Protein AF-A0A417YQ40-F1 (afdb_monomer_lite)

Foldseek 3Di:
DDWFWKWKWFADPNDIDIDIDTPVCVLVVCVVGLQTQWIFIDGPNDTAWIHGRNRTDDHDDPVVVVVSVVVVVPPAAAWFKKWFWFDDPHIDIDIDTDRDQVRVQVVCVVPDPTHTPDIDTDD

Radius of gyration: 19.77 Å; chains: 1; bounding box: 37×24×61 Å

Secondary structure (DSSP, 8-state):
-PPPEEEEEEEETTEEEEEEEEGGGHHHHHHHHTTSSEEEEEETTEEEEEEETTEEEEE--HHHHHHHHHHHTTS-SPPEEEEEEEESSSEEEEEEEESSHHHHHHHHHHH-SSPEEEEEE--

Organism: NCBI:txid1578198

Structure (mmCIF, N/CA/C/O backbone):
data_AF-A0A417YQ40-F1
#
_entry.id   AF-A0A417YQ40-F1
#
loop_
_atom_site.group_PDB
_atom_site.id
_atom_site.type_symbol
_atom_site.label_atom_id
_atom_site.label_alt_id
_atom_site.label_comp_id
_atom_site.label_asym_id
_atom_site.label_entity_id
_atom_site.label_seq_id
_atom_site.pdbx_PDB_ins_code
_atom_site.Cartn_x
_atom_site.Cartn_y
_atom_site.Cartn_z
_atom_site.occupancy
_atom_site.B_iso_or_equiv
_atom_site.auth_seq_id
_atom_site.auth_comp_id
_atom_site.auth_asym_id
_atom_site.auth_atom_id
_atom_site.pdbx_PDB_model_num
ATOM 1 N N . MET A 1 1 ? 25.827 8.743 -12.225 1.00 48.97 1 MET A N 1
ATOM 2 C CA . MET A 1 1 ? 24.833 8.045 -13.072 1.00 48.97 1 MET A CA 1
ATOM 3 C C . MET A 1 1 ? 23.638 8.962 -13.280 1.00 48.97 1 MET A C 1
ATOM 5 O O . MET A 1 1 ? 23.266 9.644 -12.333 1.00 48.97 1 MET A O 1
ATOM 9 N N . ARG A 1 2 ? 23.085 9.043 -14.497 1.00 59.97 2 ARG A N 1
ATOM 10 C CA . ARG A 1 2 ? 21.818 9.757 -14.738 1.00 59.97 2 ARG A CA 1
ATOM 11 C C . ARG A 1 2 ? 20.682 8.863 -14.237 1.00 59.97 2 ARG A C 1
ATOM 13 O O . ARG A 1 2 ? 20.658 7.696 -14.601 1.00 59.97 2 ARG A O 1
ATOM 20 N N . LYS A 1 3 ? 19.811 9.391 -13.374 1.00 72.06 3 LYS A N 1
ATOM 21 C CA . LYS A 1 3 ? 18.627 8.671 -12.887 1.00 72.06 3 LYS A CA 1
ATOM 22 C C . LYS A 1 3 ? 17.510 8.794 -13.919 1.00 72.06 3 LYS A C 1
ATOM 24 O O . LYS A 1 3 ? 17.300 9.894 -14.435 1.00 72.06 3 LYS A O 1
ATOM 29 N N . ASN A 1 4 ? 16.811 7.697 -14.201 1.00 81.69 4 ASN A N 1
ATOM 30 C CA . ASN A 1 4 ? 15.630 7.731 -15.058 1.00 81.69 4 ASN A CA 1
ATOM 31 C C . ASN A 1 4 ? 14.499 8.489 -14.348 1.00 81.69 4 ASN A C 1
ATOM 33 O O . ASN A 1 4 ? 14.368 8.429 -13.120 1.00 81.69 4 ASN A O 1
ATOM 37 N N . ILE A 1 5 ? 13.707 9.230 -15.122 1.00 85.75 5 ILE A N 1
ATOM 38 C CA . ILE A 1 5 ? 12.551 9.988 -14.633 1.00 85.75 5 ILE A CA 1
ATOM 39 C C . ILE A 1 5 ? 11.325 9.480 -15.374 1.00 85.75 5 ILE A C 1
ATOM 41 O O . ILE A 1 5 ? 11.242 9.586 -16.596 1.00 85.75 5 ILE A O 1
ATOM 45 N N . TYR A 1 6 ? 10.366 8.969 -14.619 1.00 88.00 6 TYR A N 1
ATOM 46 C CA . TYR A 1 6 ? 9.090 8.481 -15.109 1.00 88.00 6 TYR A CA 1
ATOM 47 C C . TYR A 1 6 ? 8.024 9.560 -14.965 1.00 88.00 6 TYR A C 1
ATOM 49 O O . TYR A 1 6 ? 8.025 10.334 -14.009 1.00 88.00 6 TYR A O 1
ATOM 57 N N . ARG A 1 7 ? 7.091 9.602 -15.910 1.00 91.38 7 ARG A N 1
ATOM 58 C CA . ARG A 1 7 ? 5.869 10.397 -15.816 1.00 91.38 7 ARG A CA 1
ATOM 59 C C . ARG A 1 7 ? 4.731 9.485 -15.384 1.00 91.38 7 ARG A C 1
ATOM 61 O O . ARG A 1 7 ? 4.470 8.488 -16.049 1.00 91.38 7 ARG A O 1
ATOM 68 N N . ILE A 1 8 ? 4.071 9.827 -14.290 1.00 91.25 8 ILE A N 1
ATOM 69 C CA . ILE A 1 8 ? 2.971 9.071 -13.708 1.00 91.25 8 ILE A CA 1
ATOM 70 C C . ILE A 1 8 ? 1.681 9.847 -13.917 1.00 91.25 8 ILE A C 1
ATOM 72 O O . ILE A 1 8 ? 1.558 10.978 -13.447 1.00 91.25 8 ILE A O 1
ATOM 76 N N . LEU A 1 9 ? 0.726 9.228 -14.602 1.00 91.62 9 LEU A N 1
ATOM 77 C CA . LEU A 1 9 ? -0.614 9.768 -14.798 1.00 91.62 9 LEU A CA 1
ATOM 78 C C . LEU A 1 9 ? -1.587 8.925 -13.989 1.00 91.62 9 LEU A C 1
ATOM 80 O O . LEU A 1 9 ? -1.645 7.714 -14.182 1.00 91.62 9 LEU A O 1
ATOM 84 N N . PHE A 1 10 ? -2.349 9.540 -13.096 1.00 90.69 10 PHE A N 1
ATOM 85 C CA . PHE A 1 10 ? -3.334 8.808 -12.306 1.00 90.69 10 PHE A CA 1
ATOM 86 C C . PHE A 1 10 ? -4.548 9.661 -11.970 1.00 90.69 10 PHE A C 1
ATOM 88 O O . PHE A 1 10 ? -4.504 10.889 -12.054 1.00 90.69 10 PHE A O 1
ATOM 95 N N . LYS A 1 11 ? -5.652 9.008 -11.600 1.00 86.00 11 LYS A N 1
ATOM 96 C CA . LYS A 1 11 ? -6.881 9.691 -11.187 1.00 86.00 11 LYS A CA 1
ATOM 97 C C . LYS A 1 11 ? -7.148 9.499 -9.700 1.00 86.00 11 LYS A C 1
ATOM 99 O O . LYS A 1 11 ? -7.421 8.388 -9.255 1.00 86.00 11 LYS A O 1
ATOM 104 N N . GLU A 1 12 ? -7.162 10.601 -8.962 1.00 82.25 12 GLU A N 1
ATOM 105 C CA . GLU A 1 12 ? -7.425 10.638 -7.523 1.00 82.25 12 GLU A CA 1
ATOM 106 C C . GLU A 1 12 ? -8.593 11.589 -7.246 1.00 82.25 12 GLU A C 1
ATOM 108 O O . GLU A 1 12 ? -8.617 12.717 -7.738 1.00 82.25 12 GLU A O 1
ATOM 113 N N . ASN A 1 13 ? -9.600 11.135 -6.493 1.00 82.06 13 ASN A N 1
ATOM 114 C CA . ASN A 1 13 ? -10.785 11.937 -6.146 1.00 82.06 13 ASN A CA 1
ATOM 115 C C . ASN A 1 13 ? -11.478 12.590 -7.359 1.00 82.06 13 ASN A C 1
ATOM 117 O O . ASN A 1 13 ? -11.989 13.705 -7.291 1.00 82.06 13 ASN A O 1
ATOM 121 N N . GLY A 1 14 ? -11.476 11.895 -8.501 1.00 81.62 14 GLY A N 1
ATOM 122 C CA . GLY A 1 14 ? -12.081 12.385 -9.738 1.00 81.62 14 GLY A CA 1
ATOM 123 C C . GLY A 1 14 ? -11.218 13.367 -10.540 1.00 81.62 14 GLY A C 1
ATOM 124 O O . GLY A 1 14 ? -11.616 13.710 -11.653 1.00 81.62 14 GLY A O 1
ATOM 125 N N . GLN A 1 15 ? -10.047 13.762 -10.040 1.00 85.19 15 GLN A N 1
ATOM 126 C CA . GLN A 1 15 ? -9.110 14.655 -10.721 1.00 85.19 15 GLN A CA 1
ATOM 127 C C . GLN A 1 15 ? -7.946 13.881 -11.334 1.00 85.19 15 GLN A C 1
ATOM 129 O O . GLN A 1 15 ? -7.418 12.950 -10.729 1.00 85.19 15 GLN A O 1
ATOM 134 N N . GLU A 1 16 ? -7.545 14.281 -12.537 1.00 90.12 16 GLU A N 1
ATOM 135 C CA . GLU A 1 16 ? -6.330 13.771 -13.168 1.00 90.12 16 GLU A CA 1
ATOM 136 C C . GLU A 1 16 ? -5.103 14.451 -12.558 1.00 90.12 16 GLU A C 1
ATOM 138 O O . GLU A 1 16 ? -5.063 15.669 -12.367 1.00 90.12 16 GLU A O 1
ATOM 143 N N . ARG A 1 17 ? -4.105 13.638 -12.228 1.00 91.19 17 ARG A N 1
ATOM 144 C CA . ARG A 1 17 ? -2.818 14.035 -11.671 1.00 91.19 17 ARG A CA 1
ATOM 145 C C . ARG A 1 17 ? -1.714 13.591 -12.617 1.00 91.19 17 ARG A C 1
ATOM 147 O O . ARG A 1 17 ? -1.777 12.505 -13.189 1.00 91.19 17 ARG A O 1
ATOM 154 N N . ASP A 1 18 ? -0.706 14.441 -12.745 1.00 92.19 18 ASP A N 1
ATOM 155 C CA . ASP A 1 18 ? 0.456 14.230 -13.600 1.00 92.19 18 ASP A CA 1
ATOM 156 C C . ASP A 1 18 ? 1.713 14.580 -12.808 1.00 92.19 18 ASP A C 1
ATOM 158 O O . ASP A 1 18 ? 1.914 15.739 -12.442 1.00 92.19 18 ASP A O 1
ATOM 162 N N . ASN A 1 19 ? 2.522 13.569 -12.499 1.00 90.00 19 ASN A N 1
ATOM 163 C CA . ASN A 1 19 ? 3.710 13.705 -11.666 1.00 90.00 19 ASN A CA 1
ATOM 164 C C . ASN A 1 19 ? 4.950 13.165 -12.376 1.00 90.00 19 ASN A C 1
ATOM 166 O O . ASN A 1 19 ? 4.904 12.137 -13.044 1.00 90.00 19 ASN A O 1
ATOM 170 N N . LEU A 1 20 ? 6.089 13.822 -12.166 1.00 90.06 20 LEU A N 1
ATOM 171 C CA . LEU A 1 20 ? 7.397 13.320 -12.582 1.00 90.06 20 LEU A CA 1
ATOM 172 C C . LEU A 1 20 ? 8.105 12.715 -11.371 1.00 90.06 20 LEU A C 1
ATOM 174 O O . LEU A 1 20 ? 8.349 13.407 -10.385 1.00 90.06 20 LEU A O 1
ATOM 178 N N . ILE A 1 21 ? 8.429 11.429 -11.451 1.00 87.00 21 ILE A N 1
ATOM 179 C CA . ILE A 1 21 ? 8.977 10.634 -10.354 1.00 87.00 21 ILE A CA 1
ATOM 180 C C . ILE A 1 21 ? 10.295 10.011 -10.811 1.00 87.00 21 ILE A C 1
ATOM 182 O O . ILE A 1 21 ? 10.376 9.403 -11.875 1.00 87.00 21 ILE A O 1
ATOM 186 N N . SER A 1 22 ? 11.355 10.159 -10.020 1.00 84.69 22 SER A N 1
ATOM 187 C CA . SER A 1 22 ? 12.617 9.456 -10.278 1.00 84.69 22 SER A CA 1
ATOM 188 C C . SER A 1 22 ? 12.468 7.952 -10.052 1.00 84.69 22 SER A C 1
ATOM 190 O O . SER A 1 22 ? 11.693 7.549 -9.188 1.00 84.69 22 SER A O 1
ATOM 192 N N . GLN A 1 23 ? 13.273 7.138 -10.738 1.00 82.00 23 GLN A N 1
ATOM 193 C CA . GLN A 1 23 ? 13.283 5.674 -10.601 1.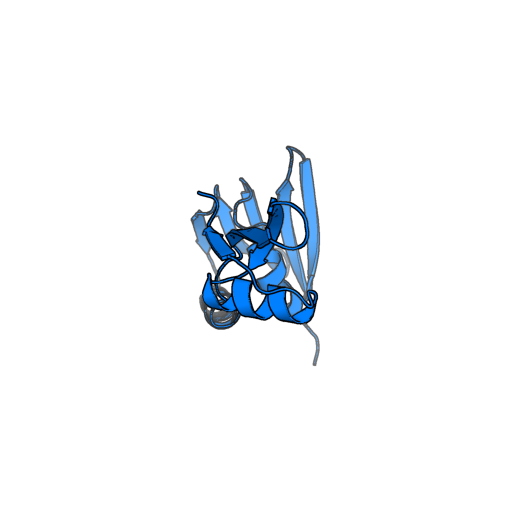00 82.00 23 GLN A CA 1
ATOM 194 C C . GLN A 1 23 ? 13.247 5.181 -9.148 1.00 82.00 23 GLN A C 1
ATOM 196 O O . GLN A 1 23 ? 12.385 4.382 -8.805 1.00 82.00 23 GLN A O 1
ATOM 201 N N . ASP A 1 24 ? 14.084 5.739 -8.273 1.00 78.56 24 ASP A N 1
ATOM 202 C CA . ASP A 1 24 ? 14.172 5.335 -6.861 1.00 78.56 24 ASP A CA 1
ATOM 203 C C . ASP A 1 24 ? 12.864 5.529 -6.065 1.00 78.56 24 ASP A C 1
ATOM 205 O O . ASP A 1 24 ? 12.659 4.904 -5.029 1.00 78.56 24 ASP A O 1
ATOM 209 N N . CYS A 1 25 ? 11.979 6.418 -6.522 1.00 78.81 25 CYS A N 1
ATOM 210 C CA . CYS A 1 25 ? 10.715 6.741 -5.858 1.00 78.81 25 CYS A CA 1
ATOM 211 C C . CYS A 1 25 ? 9.514 6.037 -6.502 1.00 78.81 25 CYS A C 1
ATOM 213 O O . CYS A 1 25 ? 8.417 6.073 -5.944 1.00 78.81 25 CYS A O 1
ATOM 215 N N . LEU A 1 26 ? 9.707 5.414 -7.669 1.00 82.00 26 LEU A N 1
ATOM 216 C CA . LEU A 1 26 ? 8.641 4.768 -8.425 1.00 82.00 26 LEU A CA 1
ATOM 217 C C . LEU A 1 26 ? 7.934 3.658 -7.626 1.00 82.00 26 LEU A C 1
ATOM 219 O O . LEU A 1 26 ? 6.704 3.663 -7.639 1.00 82.00 26 LEU A O 1
ATOM 223 N N . PRO A 1 27 ? 8.630 2.776 -6.874 1.00 80.12 27 PRO A N 1
ATOM 224 C CA . PRO A 1 27 ? 7.957 1.728 -6.106 1.00 80.12 27 PRO A CA 1
ATOM 225 C C . PRO A 1 27 ? 7.036 2.300 -5.022 1.00 80.12 27 PRO A C 1
ATOM 227 O O . PRO A 1 27 ? 5.862 1.950 -4.953 1.00 80.12 27 PRO A O 1
ATOM 230 N N . ALA A 1 28 ? 7.529 3.246 -4.215 1.00 77.31 28 ALA A N 1
ATOM 231 C CA . ALA A 1 28 ? 6.724 3.879 -3.169 1.00 77.31 28 ALA A CA 1
ATOM 232 C C . ALA A 1 28 ? 5.494 4.592 -3.753 1.00 77.31 28 ALA A C 1
ATOM 234 O O . ALA A 1 28 ? 4.389 4.481 -3.220 1.00 77.31 28 ALA A O 1
ATOM 235 N N . PHE A 1 29 ? 5.676 5.275 -4.886 1.00 83.44 29 PHE A N 1
ATOM 236 C CA . PHE A 1 29 ? 4.591 5.954 -5.583 1.00 83.44 29 PHE A CA 1
ATOM 237 C C . PHE A 1 29 ? 3.559 4.961 -6.137 1.00 83.44 29 PHE A C 1
ATOM 239 O O . PHE A 1 29 ? 2.358 5.158 -5.971 1.00 83.44 29 PHE A O 1
ATOM 246 N N . TYR A 1 30 ? 4.013 3.863 -6.742 1.00 83.25 30 TYR A N 1
ATOM 247 C CA . TYR A 1 30 ? 3.140 2.787 -7.200 1.00 83.25 30 TYR A CA 1
ATOM 248 C C . TYR A 1 30 ? 2.286 2.242 -6.052 1.00 83.25 30 TYR A C 1
ATOM 250 O O . TYR A 1 30 ? 1.073 2.176 -6.177 1.00 83.25 30 TYR A O 1
ATOM 258 N N . HIS A 1 31 ? 2.869 1.949 -4.891 1.00 77.00 31 HIS A N 1
ATOM 259 C CA . HIS A 1 31 ? 2.108 1.444 -3.744 1.00 77.00 31 HIS A CA 1
ATOM 260 C C . HIS A 1 31 ? 1.027 2.384 -3.241 1.00 77.00 31 HIS A C 1
ATOM 262 O O . HIS A 1 31 ? -0.052 1.931 -2.866 1.00 77.00 31 HIS A O 1
ATOM 268 N N . GLN A 1 32 ? 1.324 3.678 -3.217 1.00 82.81 32 GLN A N 1
ATOM 269 C CA . GLN A 1 32 ? 0.383 4.667 -2.723 1.00 82.81 32 GLN A CA 1
ATOM 270 C C . GLN A 1 32 ? -0.832 4.824 -3.650 1.00 82.81 32 GLN A C 1
ATOM 272 O O . GLN A 1 32 ? -1.921 5.127 -3.170 1.00 82.81 32 GLN A O 1
ATOM 277 N N . TYR A 1 33 ? -0.655 4.611 -4.959 1.00 83.31 33 TYR A N 1
ATOM 278 C CA . TYR A 1 33 ? -1.659 4.964 -5.969 1.00 83.31 33 TYR A CA 1
ATOM 279 C C . TYR A 1 33 ? -2.053 3.817 -6.917 1.00 83.31 33 TYR A C 1
ATOM 281 O O . TYR A 1 33 ? -2.830 4.045 -7.841 1.00 83.31 33 TYR A O 1
ATOM 289 N N . LYS A 1 34 ? -1.575 2.580 -6.717 1.00 74.62 34 LYS A N 1
ATOM 290 C CA . LYS A 1 34 ? -1.914 1.426 -7.581 1.00 74.62 34 LYS A CA 1
ATOM 291 C C . LYS A 1 34 ? -3.407 1.104 -7.587 1.00 74.62 34 LYS A C 1
ATOM 293 O O . LYS A 1 34 ? -3.931 0.653 -8.598 1.00 74.62 34 LYS A O 1
ATOM 298 N N . ASP A 1 35 ? -4.091 1.378 -6.479 1.00 76.69 35 ASP A N 1
ATOM 299 C CA . ASP A 1 35 ? -5.528 1.138 -6.334 1.00 76.69 35 ASP A CA 1
ATOM 300 C C . ASP A 1 35 ? -6.363 2.286 -6.931 1.00 76.69 35 ASP A C 1
ATOM 302 O O . ASP A 1 35 ? -7.596 2.252 -6.909 1.00 76.69 35 ASP A O 1
ATOM 306 N N . CYS A 1 36 ? -5.717 3.314 -7.499 1.00 80.31 36 CYS A N 1
ATOM 307 C CA . CYS A 1 36 ? -6.416 4.316 -8.287 1.00 80.31 36 CYS A CA 1
ATOM 308 C C . CYS A 1 36 ? -7.091 3.667 -9.502 1.00 80.31 36 CYS A C 1
ATOM 310 O O . CYS A 1 36 ? -6.624 2.694 -10.093 1.00 80.31 36 CYS A O 1
ATOM 312 N N . ARG A 1 37 ? -8.219 4.258 -9.904 1.00 78.56 37 ARG A N 1
ATOM 313 C CA . ARG A 1 37 ? -9.039 3.764 -11.018 1.00 78.56 37 ARG A CA 1
ATOM 314 C C . A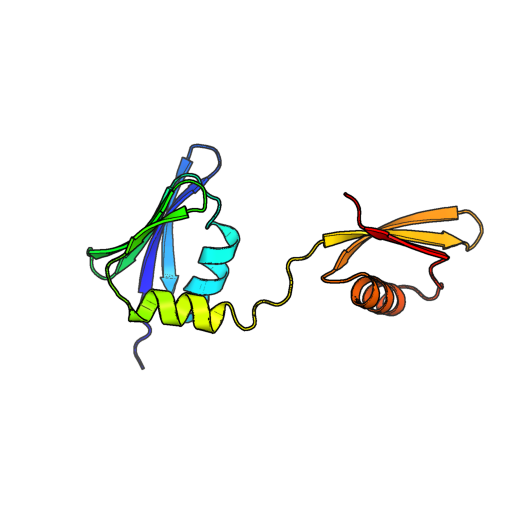RG A 1 37 ? -8.255 3.643 -12.327 1.00 78.56 37 ARG A C 1
ATOM 316 O O . ARG A 1 37 ? -8.536 2.751 -13.117 1.00 78.56 37 ARG A O 1
ATOM 323 N N . ASP A 1 38 ? -7.324 4.560 -12.549 1.00 84.44 38 ASP A N 1
ATOM 324 C CA . ASP A 1 38 ? -6.434 4.594 -13.705 1.00 84.44 38 ASP A CA 1
ATOM 325 C C . ASP A 1 38 ? -5.081 5.102 -13.208 1.00 84.44 38 ASP A C 1
ATOM 327 O O . ASP A 1 38 ? -5.022 6.186 -12.618 1.00 84.44 38 ASP A O 1
ATOM 331 N N . PHE A 1 39 ? -4.036 4.303 -13.392 1.00 87.25 39 PHE A N 1
ATOM 332 C CA . PHE A 1 39 ? -2.654 4.613 -13.044 1.00 87.25 39 PHE A CA 1
ATOM 333 C C . PHE A 1 39 ? -1.752 4.182 -14.200 1.00 87.25 39 PHE A C 1
ATOM 335 O O . PHE A 1 39 ? -1.776 3.030 -14.628 1.00 87.25 39 PHE A O 1
ATOM 342 N N . LYS A 1 40 ? -0.944 5.102 -14.720 1.00 89.94 40 LYS A N 1
ATOM 343 C CA . LYS A 1 40 ? -0.080 4.885 -15.883 1.00 89.94 40 LYS A CA 1
ATOM 344 C C . LYS A 1 40 ? 1.328 5.361 -15.595 1.00 89.94 40 LYS A C 1
ATOM 346 O O . LYS A 1 40 ? 1.517 6.493 -15.157 1.00 89.94 40 LYS A O 1
ATOM 351 N N . VAL A 1 41 ? 2.308 4.533 -15.928 1.00 90.00 41 VAL A N 1
ATOM 352 C CA . VAL A 1 41 ? 3.731 4.882 -15.901 1.00 90.00 41 VAL A CA 1
ATOM 353 C C . VAL A 1 41 ? 4.198 5.075 -17.330 1.00 90.00 41 VAL A C 1
ATOM 355 O O . VAL A 1 41 ? 4.035 4.185 -18.162 1.00 90.00 41 VAL A O 1
ATOM 358 N N . MET A 1 42 ? 4.798 6.224 -17.618 1.00 88.56 42 MET A N 1
ATOM 359 C CA . MET A 1 42 ? 5.388 6.520 -18.917 1.00 88.56 42 MET A CA 1
ATOM 360 C C . MET A 1 42 ? 6.863 6.889 -18.797 1.00 88.56 42 MET A C 1
ATOM 362 O O . MET A 1 42 ? 7.273 7.578 -17.863 1.00 88.56 42 MET A O 1
ATOM 366 N N . HIS A 1 43 ? 7.650 6.513 -19.799 1.00 86.38 43 HIS A N 1
ATOM 367 C CA . HIS A 1 43 ? 9.050 6.909 -19.941 1.00 86.38 43 HIS A CA 1
ATOM 368 C C . HIS A 1 43 ? 9.309 7.342 -21.381 1.00 86.38 43 HIS A C 1
ATOM 370 O O . HIS A 1 43 ? 8.943 6.636 -22.317 1.00 86.38 43 HIS A O 1
ATOM 376 N N . HIS A 1 44 ? 9.880 8.534 -21.576 1.00 82.50 44 HIS A N 1
ATOM 377 C CA . HIS A 1 44 ? 10.136 9.101 -22.910 1.00 82.50 44 HIS A CA 1
ATOM 378 C C . HIS A 1 44 ? 8.930 9.043 -23.877 1.00 82.50 44 HIS A C 1
ATOM 380 O O . HIS A 1 44 ? 9.089 8.819 -25.072 1.00 82.50 44 HIS A O 1
ATOM 386 N N . GLY A 1 45 ? 7.710 9.237 -23.357 1.00 76.00 45 GLY A N 1
ATOM 387 C CA . GLY A 1 45 ? 6.471 9.204 -24.149 1.00 76.00 45 GLY A CA 1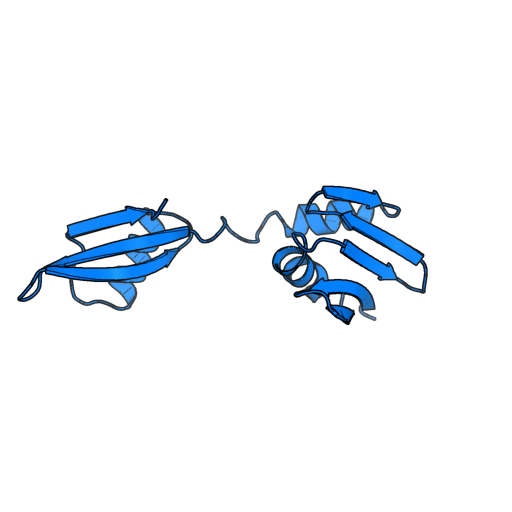
ATOM 388 C C . GLY A 1 45 ? 5.934 7.804 -24.461 1.00 76.00 45 GLY A C 1
ATOM 389 O O . GLY A 1 45 ? 4.889 7.693 -25.093 1.00 76.00 45 GLY A O 1
ATOM 390 N N . THR A 1 46 ? 6.603 6.751 -23.992 1.00 82.94 46 THR A N 1
ATOM 391 C CA . THR A 1 46 ? 6.150 5.360 -24.116 1.00 82.94 46 THR A CA 1
ATOM 392 C C . THR A 1 46 ? 5.403 4.954 -22.852 1.00 82.94 46 THR A C 1
ATOM 394 O O . THR A 1 46 ? 5.883 5.215 -21.748 1.00 82.94 46 THR A O 1
ATOM 397 N N . LEU A 1 47 ? 4.235 4.326 -23.006 1.00 85.19 47 LEU A N 1
ATOM 398 C CA . LEU A 1 47 ? 3.501 3.713 -21.899 1.00 85.19 47 LEU A CA 1
ATOM 399 C C . LEU A 1 47 ? 4.220 2.429 -21.477 1.00 85.19 47 LEU A C 1
ATOM 401 O O . LEU A 1 47 ? 4.370 1.516 -22.285 1.00 85.19 47 LEU A O 1
ATOM 405 N N . LEU A 1 48 ? 4.664 2.378 -20.224 1.00 85.25 48 LEU A N 1
ATOM 406 C CA . LEU A 1 48 ? 5.366 1.228 -19.656 1.00 85.25 48 LEU A CA 1
ATOM 407 C C . LEU A 1 48 ? 4.446 0.315 -18.855 1.00 85.25 48 LEU A C 1
ATOM 409 O O . LEU A 1 48 ? 4.541 -0.901 -18.969 1.00 85.25 48 LEU A O 1
ATOM 413 N N . LEU A 1 49 ? 3.558 0.910 -18.059 1.00 86.12 49 LEU A N 1
ATOM 414 C CA . LEU A 1 49 ? 2.628 0.201 -17.189 1.00 86.12 49 LEU A CA 1
ATOM 415 C C . LEU A 1 49 ? 1.289 0.924 -17.186 1.00 86.12 49 LEU A C 1
ATOM 417 O O . LEU A 1 49 ? 1.251 2.153 -17.081 1.00 86.12 49 LEU A O 1
ATOM 421 N N . LYS A 1 50 ? 0.204 0.158 -17.223 1.00 85.44 50 LYS A N 1
ATOM 422 C CA . LYS A 1 50 ? -1.150 0.640 -16.978 1.00 85.44 50 LYS A CA 1
ATOM 423 C C . LYS A 1 50 ? -1.852 -0.264 -15.977 1.00 85.44 50 LYS A C 1
ATOM 425 O O . LYS A 1 50 ? -1.953 -1.470 -16.183 1.00 85.44 50 LYS A O 1
ATOM 430 N N . VAL A 1 51 ? -2.383 0.340 -14.925 1.00 82.94 51 VAL A N 1
ATOM 431 C CA . VAL A 1 51 ? -3.191 -0.313 -13.901 1.00 82.94 51 VAL A CA 1
ATOM 432 C C . VAL A 1 51 ? -4.576 0.310 -13.909 1.00 82.94 51 VAL A C 1
ATOM 434 O O . VAL A 1 51 ? -4.723 1.529 -13.824 1.00 82.94 51 VAL A O 1
ATOM 437 N N . GLU A 1 52 ? -5.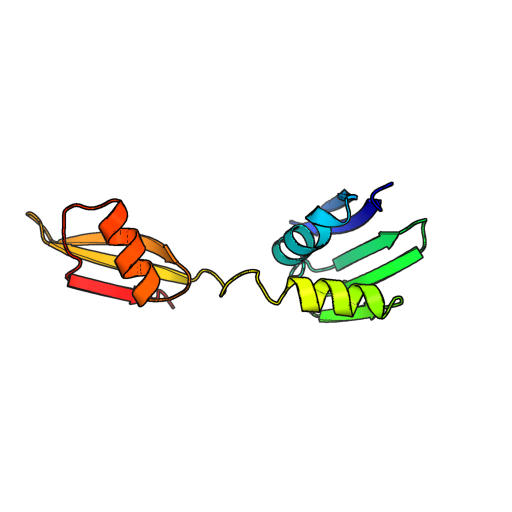594 -0.532 -14.034 1.00 81.25 52 GLU A N 1
ATOM 438 C CA . GLU A 1 52 ? -6.993 -0.135 -13.950 1.00 81.25 52 GLU A CA 1
ATOM 439 C C . GLU A 1 52 ? -7.636 -0.849 -12.766 1.00 81.25 52 GLU A C 1
ATOM 441 O O . GLU A 1 52 ? -7.671 -2.077 -12.710 1.00 81.25 52 GLU A O 1
ATOM 446 N N . ASN A 1 53 ? -8.163 -0.075 -11.816 1.00 77.50 53 ASN A N 1
ATOM 447 C CA . ASN A 1 53 ? -8.809 -0.595 -10.604 1.00 77.50 53 ASN A CA 1
ATOM 448 C C . ASN A 1 53 ? -7.931 -1.609 -9.835 1.00 77.50 53 ASN A C 1
ATOM 450 O O . ASN A 1 53 ? -8.416 -2.666 -9.433 1.00 77.50 53 ASN A O 1
ATOM 454 N N . GLY A 1 54 ? -6.636 -1.317 -9.674 1.00 68.56 54 GLY A N 1
ATOM 455 C CA . GLY A 1 54 ? -5.691 -2.204 -8.982 1.00 68.56 54 GLY A CA 1
ATOM 456 C C . GLY A 1 54 ? -5.204 -3.411 -9.793 1.00 68.56 54 GLY A C 1
ATOM 457 O O . GLY A 1 54 ? -4.411 -4.197 -9.278 1.00 68.56 54 GLY A O 1
ATOM 458 N N . VAL A 1 55 ? -5.635 -3.568 -11.051 1.00 75.00 55 VAL A N 1
ATOM 459 C CA . VAL A 1 55 ? -5.217 -4.670 -11.930 1.00 75.00 55 VAL A CA 1
ATOM 460 C C . VAL A 1 55 ? -4.341 -4.146 -13.060 1.00 75.00 55 VAL A C 1
ATOM 462 O O . VAL A 1 55 ? -4.716 -3.209 -13.763 1.00 75.00 55 VAL A O 1
ATOM 465 N N . VAL A 1 56 ? -3.173 -4.757 -13.257 1.00 79.06 56 VAL A N 1
ATOM 466 C CA . VAL A 1 56 ? -2.294 -4.455 -14.394 1.00 79.06 56 VAL A CA 1
ATOM 467 C C . VAL A 1 56 ? -2.988 -4.891 -15.688 1.00 79.06 56 VAL A C 1
ATOM 469 O O . VAL A 1 56 ? -3.346 -6.055 -15.842 1.00 79.06 56 VAL A O 1
ATOM 472 N N . THR A 1 57 ? -3.216 -3.949 -16.604 1.00 79.69 57 THR A N 1
ATOM 473 C CA . THR A 1 57 ? -3.948 -4.172 -17.867 1.00 79.69 57 THR A CA 1
ATOM 474 C C . THR A 1 57 ? -3.073 -4.061 -19.107 1.00 79.69 57 THR A C 1
ATOM 476 O O . THR A 1 57 ? -3.413 -4.645 -20.131 1.00 79.69 57 THR A O 1
ATOM 479 N N . ASP A 1 58 ? -1.965 -3.325 -19.034 1.00 79.44 58 ASP A N 1
ATOM 480 C CA . ASP A 1 58 ? -1.022 -3.175 -20.141 1.00 79.44 58 ASP A CA 1
ATOM 481 C C . ASP A 1 58 ? 0.396 -3.001 -19.599 1.00 79.44 58 ASP A C 1
ATOM 483 O O . ASP A 1 58 ? 0.605 -2.317 -18.586 1.00 79.44 58 ASP A O 1
ATOM 487 N N . PHE A 1 59 ? 1.353 -3.642 -20.262 1.00 79.44 59 PHE A N 1
ATOM 488 C CA . PHE A 1 59 ? 2.725 -3.722 -19.800 1.00 79.44 59 PHE A CA 1
ATOM 489 C C . PHE A 1 59 ? 3.713 -3.961 -20.946 1.00 79.44 59 PHE A C 1
ATOM 491 O O . PHE A 1 59 ? 3.558 -4.909 -21.715 1.00 79.44 59 PHE A O 1
ATOM 498 N N . SER A 1 60 ? 4.732 -3.102 -21.068 1.00 74.06 60 SER A N 1
ATOM 499 C CA . SER A 1 60 ? 5.644 -3.110 -22.226 1.00 74.06 60 SER A CA 1
ATOM 500 C C . SER A 1 60 ? 7.119 -3.382 -21.911 1.00 74.06 60 SER A C 1
ATOM 502 O O . SER A 1 60 ? 7.883 -3.639 -22.840 1.00 74.06 60 SER A O 1
ATOM 504 N N . ASP A 1 61 ? 7.535 -3.394 -20.640 1.00 64.94 61 ASP A N 1
ATOM 505 C CA . ASP A 1 61 ? 8.943 -3.578 -20.260 1.00 64.94 61 ASP A CA 1
ATOM 506 C C . ASP A 1 61 ? 9.110 -4.597 -19.127 1.00 64.94 61 ASP A C 1
ATOM 508 O O . ASP A 1 61 ? 9.105 -4.217 -17.966 1.00 64.94 61 ASP A O 1
ATOM 512 N N . VAL A 1 62 ? 9.333 -5.878 -19.452 1.00 57.84 62 VAL A N 1
ATOM 513 C CA . VAL A 1 62 ? 9.540 -7.003 -18.500 1.00 57.84 62 VAL A CA 1
ATOM 514 C C . VAL A 1 62 ? 10.478 -6.652 -17.329 1.00 57.84 62 VAL A C 1
ATOM 516 O O . VAL A 1 62 ? 10.283 -7.133 -16.210 1.00 57.84 62 VAL A O 1
ATOM 519 N N . SER A 1 63 ? 11.470 -5.780 -17.542 1.00 58.16 63 SER A N 1
ATOM 520 C CA . SER A 1 63 ? 12.390 -5.359 -16.483 1.00 58.16 63 SER A CA 1
ATOM 521 C C . SER A 1 63 ? 11.736 -4.471 -15.420 1.00 58.16 63 SER A C 1
ATOM 523 O O . SER A 1 63 ? 12.080 -4.597 -14.251 1.00 58.16 63 SER A O 1
ATOM 525 N N . LEU A 1 64 ? 10.747 -3.650 -15.780 1.00 62.47 64 LEU A N 1
ATOM 526 C CA . LEU A 1 64 ? 10.048 -2.752 -14.860 1.00 62.47 64 LEU A CA 1
ATOM 527 C C . LEU A 1 64 ? 9.085 -3.511 -13.928 1.00 62.47 64 LEU A C 1
ATOM 529 O O . LEU A 1 64 ? 8.914 -3.110 -12.788 1.00 62.47 64 LEU A O 1
ATOM 533 N N . GLU A 1 65 ? 8.487 -4.617 -14.378 1.00 55.22 65 GLU A N 1
ATOM 534 C CA . GLU A 1 65 ? 7.600 -5.484 -13.582 1.00 55.22 65 GLU A CA 1
ATOM 535 C C . GLU A 1 65 ? 8.460 -6.286 -12.630 1.00 55.22 65 GLU A C 1
ATOM 537 O O . GLU A 1 65 ? 8.186 -6.304 -11.442 1.00 55.22 65 GLU A O 1
ATOM 542 N N . THR A 1 66 ? 9.587 -6.805 -13.119 1.00 53.88 66 THR A N 1
ATOM 543 C CA . THR A 1 66 ? 10.571 -7.459 -12.262 1.00 53.88 66 THR A CA 1
ATOM 544 C C . THR A 1 66 ? 11.208 -6.472 -11.269 1.00 53.88 66 THR A C 1
ATOM 546 O O . THR A 1 66 ? 11.475 -6.858 -10.144 1.00 53.88 66 THR A O 1
ATOM 549 N N . GLU A 1 67 ? 11.457 -5.202 -11.617 1.00 58.72 67 GLU A N 1
ATOM 550 C CA . GLU A 1 67 ? 11.953 -4.172 -10.682 1.00 58.72 67 GLU A CA 1
ATOM 551 C C . GLU A 1 67 ? 10.879 -3.755 -9.672 1.00 58.72 67 GLU A C 1
ATOM 553 O O . GLU A 1 67 ? 11.186 -3.624 -8.490 1.00 58.72 67 GLU A O 1
ATOM 558 N N . LEU A 1 68 ? 9.626 -3.582 -10.097 1.00 62.34 68 LEU A N 1
ATOM 559 C CA . LEU A 1 68 ? 8.507 -3.315 -9.195 1.00 62.34 68 LEU A CA 1
ATOM 560 C C . LEU A 1 68 ? 8.290 -4.506 -8.252 1.00 62.34 68 LEU A C 1
ATOM 562 O O . LEU A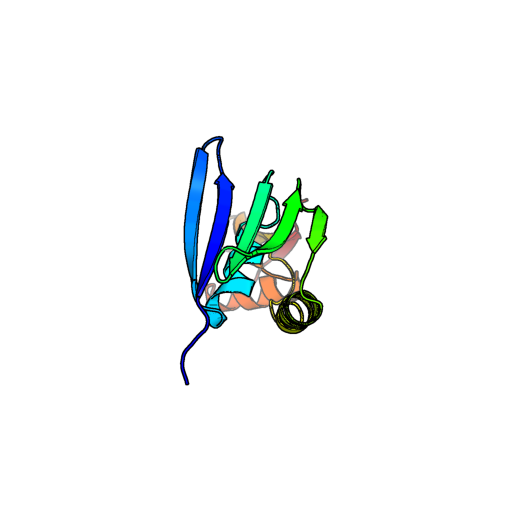 1 68 ? 8.223 -4.283 -7.048 1.00 62.34 68 LEU A O 1
ATOM 566 N N . ASP A 1 69 ? 8.292 -5.743 -8.756 1.00 52.09 69 ASP A N 1
ATOM 567 C CA . ASP A 1 69 ? 8.168 -6.996 -7.991 1.00 52.09 69 ASP A CA 1
ATOM 568 C C . ASP A 1 69 ? 9.385 -7.270 -7.091 1.00 52.09 69 ASP A C 1
ATOM 570 O O . ASP A 1 69 ? 9.241 -7.713 -5.949 1.00 52.09 69 ASP A O 1
ATOM 574 N N . ASN A 1 70 ? 10.596 -6.935 -7.535 1.00 48.97 70 ASN A N 1
ATOM 575 C CA . ASN A 1 70 ? 11.803 -7.067 -6.716 1.00 48.97 70 ASN A CA 1
ATOM 576 C C . ASN A 1 70 ? 11.909 -5.958 -5.656 1.00 48.97 70 ASN A C 1
ATOM 578 O O . ASN A 1 70 ? 12.454 -6.201 -4.577 1.00 48.97 70 ASN A O 1
ATOM 582 N N . HIS A 1 71 ? 11.378 -4.758 -5.909 1.00 48.84 71 HIS A N 1
ATOM 583 C CA . HIS A 1 71 ? 11.236 -3.700 -4.900 1.00 48.84 71 HIS A CA 1
ATOM 584 C C . HIS A 1 71 ? 10.004 -3.896 -3.995 1.00 48.84 71 HIS A C 1
ATOM 586 O O . HIS A 1 71 ? 9.955 -3.328 -2.903 1.00 48.84 71 HIS A O 1
ATOM 592 N N . LEU A 1 72 ? 9.049 -4.735 -4.407 1.00 43.78 72 LEU A N 1
ATOM 593 C CA . LEU A 1 72 ? 7.940 -5.262 -3.604 1.00 43.78 72 LEU A CA 1
ATOM 594 C C . LEU A 1 72 ? 8.440 -6.263 -2.547 1.00 43.78 72 LEU A C 1
ATOM 596 O O . LEU A 1 72 ? 7.924 -6.280 -1.425 1.00 43.78 72 LEU A O 1
ATOM 600 N N . THR A 1 73 ? 9.499 -7.029 -2.834 1.00 39.22 73 THR A N 1
ATOM 601 C CA . THR A 1 73 ? 10.268 -7.771 -1.818 1.00 39.22 73 THR A CA 1
ATOM 602 C C . THR A 1 73 ? 11.072 -6.815 -0.933 1.00 39.22 73 THR A C 1
ATOM 604 O O . THR A 1 73 ? 12.269 -6.612 -1.111 1.00 39.22 73 THR A O 1
ATOM 607 N N . GLY A 1 74 ? 10.406 -6.208 0.049 1.00 39.88 74 GLY A N 1
ATOM 608 C CA . GLY A 1 74 ? 11.058 -5.341 1.035 1.00 39.88 74 GLY A CA 1
ATOM 609 C C . GLY A 1 74 ? 10.199 -4.209 1.588 1.00 39.88 74 GLY A C 1
ATOM 610 O O . GLY A 1 74 ? 10.591 -3.601 2.580 1.00 39.88 74 GLY A O 1
ATOM 611 N N . LEU A 1 75 ? 9.014 -3.951 1.025 1.00 46.12 75 LEU A N 1
ATOM 612 C CA . LEU A 1 75 ? 8.119 -2.882 1.500 1.00 46.12 75 LEU A CA 1
ATOM 613 C C . LEU A 1 75 ? 7.361 -3.206 2.802 1.00 46.12 75 LEU A C 1
ATOM 615 O O . LEU A 1 75 ? 6.509 -2.433 3.232 1.00 46.12 75 LEU A O 1
ATOM 619 N N . GLY A 1 76 ? 7.738 -4.295 3.479 1.00 54.91 76 GLY A N 1
ATOM 620 C CA . GLY A 1 76 ? 7.115 -4.748 4.719 1.00 54.91 76 GLY A CA 1
ATOM 621 C C . GLY A 1 76 ? 5.695 -5.270 4.496 1.00 54.91 76 GLY A C 1
ATOM 622 O O . GLY A 1 76 ? 5.090 -5.094 3.441 1.00 54.91 76 GLY A O 1
ATOM 623 N N . GLU A 1 77 ? 5.154 -5.967 5.490 1.00 60.06 77 GLU A N 1
ATOM 624 C CA . GLU A 1 77 ? 3.743 -6.349 5.443 1.00 60.06 77 GLU A CA 1
ATOM 625 C C . GLU A 1 77 ? 2.844 -5.096 5.475 1.00 60.06 77 GLU A C 1
ATOM 627 O O . GLU A 1 77 ? 3.216 -4.091 6.087 1.00 60.06 77 GLU A O 1
ATOM 632 N N . PRO A 1 78 ? 1.648 -5.131 4.858 1.00 68.81 78 PRO A N 1
ATOM 633 C CA . PRO A 1 78 ? 0.710 -4.016 4.924 1.00 68.81 78 PRO A CA 1
ATOM 634 C C . PRO A 1 78 ? 0.358 -3.672 6.377 1.00 68.81 78 PRO A C 1
ATOM 636 O O . PRO A 1 78 ? 0.083 -4.559 7.191 1.00 68.81 78 PRO A O 1
ATOM 639 N N . LEU A 1 79 ? 0.343 -2.372 6.687 1.00 77.12 79 LEU A N 1
ATOM 640 C CA . LEU A 1 79 ? -0.077 -1.869 7.993 1.00 77.12 79 LEU A CA 1
ATOM 641 C C . LEU A 1 79 ? -1.558 -2.181 8.220 1.00 77.12 79 LEU A C 1
ATOM 643 O O . LEU A 1 79 ? -2.410 -1.914 7.374 1.00 77.12 79 LEU A O 1
ATOM 647 N N . LYS A 1 80 ? -1.856 -2.722 9.395 1.00 85.62 80 LYS A N 1
ATOM 648 C CA . LYS A 1 80 ? -3.195 -3.031 9.887 1.00 85.62 80 LYS A CA 1
ATOM 649 C C . LYS A 1 80 ? -3.461 -2.165 11.114 1.00 85.62 80 LYS A C 1
ATOM 651 O O . LYS A 1 80 ? -2.546 -1.845 11.877 1.00 85.62 80 LYS A O 1
ATOM 656 N N . LEU A 1 81 ? -4.717 -1.778 11.304 1.00 88.38 81 LEU A N 1
ATOM 657 C CA . LEU A 1 81 ? -5.126 -1.022 12.482 1.00 88.38 81 LEU A CA 1
ATOM 658 C C . 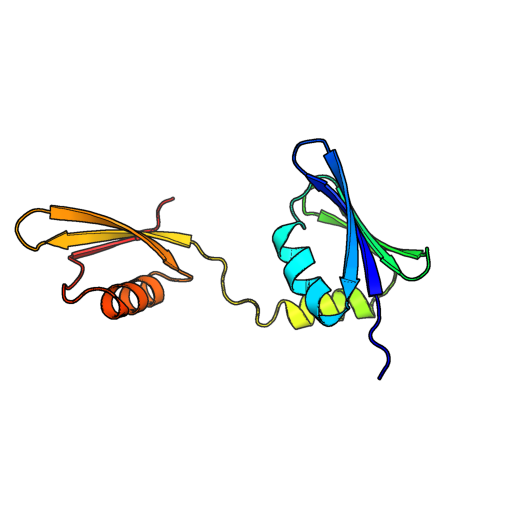LEU A 1 81 ? -5.304 -1.978 13.663 1.00 88.38 81 LEU A C 1
ATOM 660 O O . LEU A 1 81 ? -6.073 -2.936 13.585 1.00 88.38 81 LEU A O 1
ATOM 664 N N . PHE A 1 82 ? -4.620 -1.702 14.766 1.00 93.31 82 PHE A N 1
ATOM 665 C CA . PHE A 1 82 ? -4.746 -2.446 16.012 1.00 93.31 82 PHE A CA 1
ATOM 666 C C . PHE A 1 82 ? -5.373 -1.577 17.092 1.00 93.31 82 PHE A C 1
ATOM 668 O O . PHE A 1 82 ? -5.002 -0.418 17.284 1.00 93.31 82 PHE A O 1
ATOM 675 N N . LYS A 1 83 ? -6.312 -2.173 17.824 1.00 94.81 83 LYS A N 1
ATOM 676 C CA . LYS A 1 83 ? -6.868 -1.643 19.060 1.00 94.81 83 LYS A CA 1
ATOM 677 C C . LYS A 1 83 ? -6.064 -2.194 20.233 1.00 94.81 83 LYS A C 1
ATOM 679 O O . LYS A 1 83 ? -6.041 -3.409 20.444 1.00 94.81 83 LYS A O 1
ATOM 684 N N . VAL A 1 84 ? -5.474 -1.301 21.019 1.00 92.00 84 VAL A N 1
ATOM 685 C CA . VAL A 1 84 ? -4.732 -1.618 22.242 1.00 92.00 84 VAL A CA 1
ATOM 686 C C . VAL A 1 84 ? -5.526 -1.164 23.457 1.00 92.00 84 VAL A C 1
ATOM 688 O O . VAL A 1 84 ? -5.913 -0.004 23.556 1.00 92.00 84 VAL A O 1
ATOM 691 N N . THR A 1 85 ? -5.783 -2.083 24.381 1.00 91.75 85 THR A N 1
ATOM 692 C CA . THR A 1 85 ? -6.461 -1.804 25.652 1.00 91.75 85 THR A CA 1
ATOM 693 C C . THR A 1 85 ? -5.451 -1.896 26.786 1.00 91.75 85 THR A C 1
ATOM 695 O O . THR A 1 85 ? -4.745 -2.900 26.879 1.00 91.75 85 THR A O 1
ATOM 698 N N . GLN A 1 86 ? -5.385 -0.882 27.645 1.00 87.50 86 GLN A N 1
ATOM 699 C CA . GLN A 1 86 ? -4.518 -0.843 28.829 1.00 87.50 86 GLN A CA 1
ATOM 700 C C . GLN A 1 86 ? -5.339 -0.540 30.086 1.00 87.50 86 GLN A C 1
ATOM 702 O O . GLN A 1 86 ? -6.422 0.043 29.997 1.00 87.50 86 GLN A O 1
ATOM 707 N N . GLU A 1 87 ? -4.810 -0.898 31.252 1.00 80.12 87 GLU A N 1
ATOM 708 C CA . GLU A 1 87 ? -5.376 -0.517 32.546 1.00 80.12 87 GLU A CA 1
ATOM 709 C C . GLU A 1 87 ? -4.309 0.195 33.366 1.00 80.12 87 GLU A C 1
ATOM 711 O O . GLU A 1 87 ? -3.223 -0.334 33.609 1.00 80.12 87 GLU A O 1
ATOM 716 N N . VAL A 1 88 ? -4.628 1.431 33.741 1.00 75.00 88 VAL A N 1
ATOM 717 C CA . VAL A 1 88 ? -3.758 2.298 34.539 1.00 75.00 88 VAL A CA 1
ATOM 718 C C . VAL A 1 88 ? -4.494 2.698 35.814 1.00 75.00 88 VAL A C 1
ATOM 720 O O . VAL A 1 88 ? -4.164 2.241 36.902 1.00 75.00 88 VAL A O 1
ATOM 723 N N . LEU A 1 89 ? -5.531 3.525 35.649 1.00 69.94 89 LEU A N 1
ATOM 724 C CA . LEU A 1 89 ? -6.507 3.922 36.675 1.00 69.94 89 LEU A CA 1
ATOM 725 C C . LEU A 1 89 ? -7.948 3.657 36.205 1.00 69.94 89 LEU A C 1
ATOM 727 O O . LEU A 1 89 ? -8.835 3.417 37.016 1.00 69.94 89 LEU A O 1
ATOM 731 N N . ALA A 1 90 ? -8.160 3.688 34.887 1.00 72.75 90 ALA A N 1
ATOM 732 C CA . ALA A 1 90 ? -9.360 3.261 34.185 1.00 72.75 90 ALA A CA 1
ATOM 733 C C . ALA A 1 90 ? -8.944 2.486 32.925 1.00 72.75 90 ALA A C 1
ATOM 735 O O . ALA A 1 90 ? -7.785 2.554 32.499 1.00 72.75 90 ALA A O 1
ATOM 736 N N . VAL A 1 91 ? -9.886 1.745 32.339 1.00 80.75 91 VAL A N 1
ATOM 737 C CA . VAL A 1 91 ? -9.654 1.029 31.082 1.00 80.75 91 VAL A CA 1
ATOM 738 C C . VAL A 1 91 ? -9.647 2.033 29.937 1.00 80.75 91 VAL A C 1
ATOM 740 O O . VAL A 1 91 ? -10.661 2.669 29.649 1.00 80.75 91 VAL A O 1
ATOM 743 N N . GLU A 1 92 ? -8.510 2.137 29.261 1.00 83.25 92 GLU A N 1
ATOM 744 C CA . GLU A 1 92 ? -8.332 3.016 28.110 1.00 83.25 92 GLU A CA 1
ATOM 745 C C . GLU A 1 92 ? -8.099 2.203 26.841 1.00 83.25 92 GLU A C 1
ATOM 747 O O . GLU A 1 92 ? -7.481 1.137 26.857 1.00 83.25 92 GLU A O 1
ATOM 752 N N . THR A 1 93 ? -8.616 2.716 25.725 1.00 86.50 93 THR A N 1
ATOM 753 C CA . THR A 1 93 ? -8.443 2.134 24.394 1.00 86.50 93 THR A CA 1
ATOM 754 C C . THR A 1 93 ? -7.714 3.117 23.489 1.00 86.50 93 THR A C 1
ATOM 756 O O . THR A 1 93 ? -8.161 4.247 23.309 1.00 86.50 93 THR A O 1
ATOM 759 N N . LEU A 1 94 ? -6.638 2.644 22.872 1.00 88.75 94 LEU A N 1
ATOM 760 C CA . LEU A 1 94 ? -5.807 3.371 21.922 1.00 88.75 94 LEU A CA 1
ATOM 761 C C . LEU A 1 94 ? -5.786 2.626 20.583 1.00 88.75 94 LEU A C 1
ATOM 763 O O . LEU A 1 94 ? -6.001 1.414 20.532 1.00 88.75 94 LEU A O 1
ATOM 767 N N . TYR A 1 95 ? -5.513 3.351 19.502 1.00 89.31 95 TYR A N 1
ATOM 768 C CA . TYR A 1 95 ? -5.413 2.791 18.156 1.00 89.31 95 TYR A CA 1
ATOM 769 C C . TYR A 1 95 ? -4.035 3.085 17.577 1.00 89.31 95 TYR A C 1
ATOM 771 O O . TYR A 1 95 ? -3.545 4.207 17.699 1.00 89.31 95 TYR A O 1
ATOM 779 N N . LEU A 1 96 ? -3.419 2.087 16.947 1.00 89.75 96 LEU A N 1
ATOM 780 C CA . LEU A 1 96 ? -2.107 2.222 16.318 1.00 89.75 96 LEU A CA 1
ATOM 781 C C . LEU A 1 96 ? -2.028 1.408 15.023 1.00 89.75 96 LEU A C 1
ATOM 783 O O . LEU A 1 96 ? -2.754 0.429 14.851 1.00 89.75 96 LEU A O 1
ATOM 787 N N . LEU A 1 97 ? -1.153 1.826 14.111 1.00 86.19 97 LEU A N 1
ATOM 788 C CA . LEU A 1 97 ? -0.895 1.141 12.845 1.00 86.19 97 LEU A CA 1
ATOM 789 C C . LEU A 1 97 ? 0.391 0.322 12.956 1.00 86.19 97 LEU A C 1
ATOM 791 O O . LEU A 1 97 ? 1.449 0.898 13.194 1.00 86.19 97 LEU A O 1
ATOM 795 N N . SER A 1 98 ? 0.299 -0.988 12.720 1.00 88.12 98 SER A N 1
ATOM 796 C CA . SER A 1 98 ? 1.451 -1.903 12.706 1.00 88.12 98 SER A CA 1
ATOM 797 C C . SER A 1 98 ? 1.229 -3.056 11.733 1.00 88.12 98 SER A C 1
ATOM 799 O O . SER A 1 98 ? 0.118 -3.305 11.275 1.00 88.12 98 SER A O 1
ATOM 801 N N . THR A 1 99 ? 2.288 -3.790 11.413 1.00 81.25 99 THR A N 1
ATOM 802 C CA . THR A 1 99 ? 2.267 -4.893 10.439 1.00 81.25 99 THR A CA 1
ATOM 803 C C . THR A 1 99 ? 1.624 -6.178 10.981 1.00 81.25 99 THR A C 1
ATOM 805 O O . THR A 1 99 ? 0.806 -6.822 10.317 1.00 81.25 99 THR A O 1
ATOM 808 N N . THR A 1 100 ? 1.940 -6.528 12.229 1.00 86.75 100 THR A N 1
ATOM 809 C CA . THR A 1 100 ? 1.434 -7.712 12.940 1.00 86.75 100 THR A CA 1
ATOM 810 C C . THR A 1 100 ? 1.031 -7.359 14.370 1.00 86.75 100 THR A C 1
ATOM 812 O O . THR A 1 100 ? 1.413 -6.313 14.893 1.00 86.75 100 THR A O 1
ATOM 815 N N . GLY A 1 101 ? 0.295 -8.254 15.038 1.00 86.44 101 GLY A N 1
ATOM 816 C CA . GLY A 1 101 ? -0.036 -8.082 16.457 1.00 86.44 101 GLY A CA 1
ATOM 817 C C . GLY A 1 101 ? 1.200 -8.080 17.367 1.00 86.44 101 GLY A C 1
ATOM 818 O O . GLY A 1 101 ? 1.245 -7.337 18.344 1.00 86.44 101 GLY A O 1
ATOM 819 N N . GLU A 1 102 ? 2.234 -8.854 17.022 1.00 89.81 102 GLU A N 1
ATOM 820 C CA . GLU A 1 102 ? 3.509 -8.845 17.750 1.00 89.81 102 GLU A CA 1
ATOM 821 C C . GLU A 1 102 ? 4.244 -7.509 17.573 1.00 89.81 102 GLU A C 1
ATOM 823 O O . GLU A 1 102 ? 4.785 -6.966 18.539 1.00 89.81 102 GLU A O 1
ATOM 828 N N . GLN A 1 103 ? 4.228 -6.946 16.360 1.00 88.62 103 GLN A N 1
ATOM 829 C CA . GLN A 1 103 ? 4.817 -5.634 16.104 1.00 88.62 103 GLN A CA 1
ATOM 830 C C . GLN A 1 103 ? 4.031 -4.525 16.812 1.00 88.62 103 GLN A C 1
ATOM 832 O O . GLN A 1 103 ? 4.641 -3.694 17.471 1.00 88.62 103 GLN A O 1
ATOM 837 N N . ALA A 1 104 ? 2.697 -4.577 16.792 1.00 89.62 104 ALA A N 1
ATOM 838 C CA . ALA A 1 104 ? 1.838 -3.657 17.539 1.00 89.62 104 ALA A CA 1
ATOM 839 C C . ALA A 1 104 ? 2.157 -3.633 19.041 1.00 89.62 104 ALA A C 1
ATOM 841 O O . ALA A 1 104 ? 2.170 -2.570 19.661 1.00 89.62 104 ALA A O 1
ATOM 842 N N . TYR A 1 105 ? 2.453 -4.798 19.626 1.00 91.38 105 TYR A N 1
ATOM 843 C CA . TYR A 1 105 ? 2.889 -4.904 21.018 1.00 91.38 105 TYR A CA 1
ATOM 844 C C . TYR A 1 105 ? 4.242 -4.222 21.258 1.00 91.38 105 TYR A C 1
ATOM 846 O O . TYR A 1 105 ? 4.386 -3.462 22.217 1.00 91.38 105 TYR A O 1
ATOM 854 N N . LYS A 1 106 ? 5.230 -4.471 20.389 1.00 91.69 106 LYS A N 1
ATOM 855 C CA . LYS A 1 106 ? 6.564 -3.850 20.480 1.00 91.69 106 LYS A CA 1
ATOM 856 C C . LYS A 1 106 ? 6.492 -2.337 20.310 1.00 91.69 106 LYS A C 1
ATOM 858 O O . LYS A 1 106 ? 7.074 -1.621 21.121 1.00 91.69 106 LYS A O 1
ATOM 863 N N . ASP A 1 107 ? 5.743 -1.879 19.310 1.00 87.50 107 ASP A N 1
ATOM 864 C CA . ASP A 1 107 ? 5.528 -0.464 19.036 1.00 87.50 107 ASP A CA 1
ATOM 865 C C . ASP A 1 107 ? 4.906 0.190 20.269 1.00 87.50 107 ASP A C 1
ATOM 867 O O . ASP A 1 107 ? 5.480 1.136 20.790 1.00 87.50 107 ASP A O 1
ATOM 871 N N . PHE A 1 108 ? 3.812 -0.362 20.812 1.00 91.25 108 PHE A N 1
ATOM 872 C CA . PHE A 1 108 ? 3.155 0.150 22.021 1.00 91.25 108 PHE A CA 1
ATOM 873 C C . PHE A 1 108 ? 4.107 0.341 23.211 1.00 91.25 108 PHE A C 1
ATOM 875 O O . PHE A 1 108 ? 4.112 1.401 23.837 1.00 91.25 108 PHE A O 1
ATOM 882 N N . LEU A 1 109 ? 4.951 -0.651 23.504 1.00 91.88 109 LEU A N 1
ATOM 883 C CA . LEU A 1 109 ? 5.916 -0.571 24.607 1.00 91.88 109 LEU A CA 1
ATOM 884 C C . LEU A 1 109 ? 7.035 0.455 24.381 1.00 91.88 109 LEU A C 1
ATOM 886 O O . LEU A 1 109 ? 7.705 0.843 25.335 1.00 91.88 109 LEU A O 1
ATOM 890 N N . GLN A 1 110 ? 7.265 0.891 23.143 1.00 91.25 110 GLN A N 1
ATOM 891 C CA . GLN A 1 110 ? 8.280 1.898 22.846 1.00 91.25 110 GLN A CA 1
ATOM 892 C C . GLN A 1 110 ? 7.842 3.305 23.279 1.00 91.25 110 GLN A C 1
ATOM 894 O O . GLN A 1 110 ? 8.688 4.127 23.630 1.00 91.25 110 GLN A O 1
ATOM 899 N N . TRP A 1 111 ? 6.536 3.589 23.268 1.00 83.94 111 TRP A N 1
ATOM 900 C CA . TRP A 1 111 ? 5.974 4.897 23.631 1.00 83.94 111 TRP A CA 1
ATOM 901 C C . TRP A 1 111 ? 5.143 4.891 24.919 1.00 83.94 111 TRP A C 1
ATOM 903 O O . TRP A 1 111 ? 4.815 5.965 25.423 1.00 83.94 111 TRP A O 1
ATOM 913 N N . SER A 1 112 ? 4.835 3.719 25.482 1.00 84.31 112 SER A N 1
ATOM 914 C CA . SER A 1 112 ? 4.091 3.573 26.735 1.00 84.31 112 SER A CA 1
ATOM 915 C C . SER A 1 112 ? 4.924 2.897 27.824 1.00 84.31 112 SER A C 1
ATOM 917 O O . SER A 1 112 ? 5.607 1.904 27.588 1.00 84.31 112 SER A O 1
ATOM 919 N N . ILE A 1 113 ? 4.816 3.405 29.055 1.00 85.88 113 ILE A N 1
ATOM 920 C CA . ILE A 1 113 ? 5.353 2.745 30.258 1.00 85.88 113 ILE A CA 1
ATOM 921 C C . ILE A 1 113 ? 4.423 1.640 30.786 1.00 85.88 113 ILE A C 1
ATOM 923 O O . ILE A 1 113 ? 4.801 0.885 31.684 1.00 85.88 113 ILE A O 1
ATOM 927 N N . PHE A 1 114 ? 3.197 1.561 30.261 1.00 87.12 114 PHE A N 1
ATOM 928 C CA . PHE A 1 114 ? 2.187 0.592 30.671 1.00 87.12 114 PHE A CA 1
ATOM 929 C C . PHE A 1 114 ? 2.218 -0.646 29.782 1.00 87.12 114 PHE A C 1
ATOM 931 O O . PHE A 1 114 ? 2.656 -0.603 28.634 1.00 87.12 114 PHE A O 1
ATOM 938 N N . LYS A 1 115 ? 1.728 -1.768 30.316 1.00 88.00 115 LYS A N 1
ATOM 939 C CA . LYS A 1 115 ? 1.567 -3.005 29.548 1.00 88.00 115 LYS A CA 1
ATOM 940 C C . LYS A 1 115 ? 0.139 -3.112 29.012 1.00 88.00 115 LYS A C 1
ATOM 942 O O . LYS A 1 115 ? -0.802 -2.822 29.753 1.00 88.00 115 LYS A O 1
ATOM 947 N N . PRO A 1 116 ? -0.043 -3.550 27.759 1.00 90.44 116 PRO A N 1
ATOM 948 C CA . PRO A 1 116 ? -1.370 -3.729 27.200 1.00 90.44 116 PRO A CA 1
ATOM 949 C C . PRO A 1 116 ? -2.018 -4.997 27.776 1.00 90.44 116 PRO A C 1
ATOM 951 O O . PRO A 1 116 ? -1.363 -6.029 27.916 1.00 90.44 116 PRO A O 1
ATOM 954 N N . ILE A 1 117 ? -3.315 -4.927 28.081 1.00 91.94 117 ILE A N 1
ATOM 955 C CA . ILE A 1 117 ? -4.155 -6.081 28.443 1.00 91.94 117 ILE A CA 1
ATOM 956 C C . ILE A 1 117 ? -4.534 -6.864 27.190 1.00 91.94 117 ILE A C 1
ATOM 958 O O . ILE A 1 117 ? -4.531 -8.092 27.184 1.00 91.94 117 ILE A O 1
ATOM 962 N N . ASN A 1 118 ? -4.904 -6.142 26.133 1.00 91.75 118 ASN A N 1
ATOM 963 C CA . ASN A 1 118 ? -5.360 -6.736 24.888 1.00 91.75 118 ASN A CA 1
ATOM 964 C C . ASN A 1 118 ? -4.860 -5.914 23.704 1.00 91.75 118 ASN A C 1
ATOM 966 O O . ASN A 1 118 ? -4.959 -4.686 23.709 1.00 91.75 118 ASN A O 1
ATOM 970 N N . ILE A 1 119 ? -4.372 -6.611 22.684 1.00 92.44 119 ILE A N 1
ATOM 971 C CA . ILE A 1 119 ? -4.100 -6.065 21.362 1.00 92.44 119 ILE A CA 1
ATOM 972 C C . ILE A 1 119 ? -4.869 -6.920 20.366 1.00 92.44 119 ILE A C 1
ATOM 974 O O . ILE A 1 119 ? -4.641 -8.122 20.259 1.00 92.44 119 ILE A O 1
ATOM 978 N N . SER A 1 120 ? -5.778 -6.289 19.631 1.00 94.88 120 SER A N 1
ATOM 979 C CA . SER A 1 120 ? -6.615 -6.966 18.639 1.00 94.88 120 SER A CA 1
ATOM 980 C C . SER A 1 120 ? -6.671 -6.152 17.357 1.00 94.88 120 SER A C 1
ATOM 982 O O . SER A 1 120 ? -6.673 -4.921 17.398 1.00 94.88 120 SER A O 1
ATOM 984 N N . GLN A 1 121 ? -6.676 -6.833 16.216 1.00 91.81 121 GLN A N 1
ATOM 985 C CA . GLN A 1 121 ? -6.805 -6.172 14.925 1.00 91.81 121 GLN A CA 1
ATOM 986 C C . GLN A 1 121 ? -8.242 -5.668 14.749 1.00 91.81 121 GLN A C 1
ATOM 988 O O . GLN A 1 121 ? -9.197 -6.378 15.065 1.00 91.81 121 GLN A O 1
ATOM 993 N N . VAL A 1 122 ? -8.389 -4.448 14.241 1.00 88.19 122 VAL A N 1
ATOM 994 C CA . VAL A 1 122 ? -9.677 -3.920 13.788 1.00 88.19 122 VAL A CA 1
ATOM 995 C C . VAL A 1 122 ? -9.964 -4.526 12.410 1.00 88.19 122 VAL A C 1
ATOM 997 O O . VAL A 1 122 ? -9.110 -4.447 11.525 1.00 88.19 122 VAL A O 1
ATOM 1000 N N . ALA A 1 123 ? -11.112 -5.198 12.286 1.00 74.44 123 ALA A N 1
ATOM 1001 C CA . ALA A 1 123 ? -11.551 -5.889 11.072 1.00 74.44 123 ALA A CA 1
ATOM 1002 C C . ALA A 1 123 ? -11.849 -4.926 9.916 1.00 74.44 123 ALA A C 1
ATOM 1004 O O . ALA A 1 123 ? -12.343 -3.809 10.197 1.00 74.44 123 ALA A O 1
#

pLDDT: mean 79.83, std 12.9, range [39.22, 94.88]

Sequence (123 aa):
MRKNIYRILFKENGQERDNLISQDCLPAFYHQYKDCRDFKVMHHGTLLLKVENGVVTDFSDVSLETELDNHLTGLGEPLKLFKVTQEVLAVETLYLLSTTGEQAYKDFLQWSIFKPINISQVA